Protein AF-A0A939WLD2-F1 (afdb_monomer)

Structure (mmCIF, N/CA/C/O backbone):
data_AF-A0A939WLD2-F1
#
_entry.id   AF-A0A939WLD2-F1
#
loop_
_atom_site.group_PDB
_atom_site.id
_atom_site.type_symbol
_atom_site.label_atom_id
_atom_site.label_alt_id
_atom_site.label_comp_id
_atom_site.label_asym_id
_atom_site.label_entity_id
_atom_site.label_seq_id
_atom_site.pdbx_PDB_ins_code
_atom_site.Cartn_x
_atom_site.Cartn_y
_atom_site.Cartn_z
_atom_site.occupancy
_atom_site.B_iso_or_equiv
_atom_site.auth_seq_id
_atom_site.auth_comp_id
_atom_site.auth_asym_id
_atom_site.auth_atom_id
_atom_site.pdbx_PDB_model_num
ATOM 1 N N . MET A 1 1 ? -9.943 -12.052 25.710 1.00 54.94 1 MET A N 1
ATOM 2 C CA . MET A 1 1 ? -10.046 -10.963 24.720 1.00 54.94 1 MET A CA 1
ATOM 3 C C . MET A 1 1 ? -8.870 -11.147 23.790 1.00 54.94 1 MET A C 1
ATOM 5 O O . MET A 1 1 ? -7.810 -11.474 24.303 1.00 54.94 1 MET A O 1
ATOM 9 N N . ALA A 1 2 ? -9.077 -11.093 22.477 1.00 64.69 2 ALA A N 1
ATOM 10 C CA . ALA A 1 2 ? -7.943 -11.004 21.565 1.00 64.69 2 ALA A CA 1
ATOM 11 C C . ALA A 1 2 ? -7.358 -9.596 21.703 1.00 64.69 2 ALA A C 1
ATOM 13 O O . ALA A 1 2 ? -8.140 -8.647 21.793 1.00 64.69 2 ALA A O 1
ATOM 14 N N . ASP A 1 3 ? -6.034 -9.479 21.768 1.00 85.12 3 ASP A N 1
ATOM 15 C CA . ASP A 1 3 ? -5.373 -8.176 21.822 1.00 85.12 3 ASP A CA 1
ATOM 16 C C . ASP A 1 3 ? -5.717 -7.390 20.549 1.00 85.12 3 ASP A C 1
ATOM 18 O O . ASP A 1 3 ? -5.696 -7.946 19.442 1.00 85.12 3 ASP A O 1
ATOM 22 N N . LYS A 1 4 ? -6.059 -6.107 20.702 1.00 93.06 4 LYS A N 1
ATOM 23 C CA . LYS A 1 4 ? -6.351 -5.212 19.582 1.00 93.06 4 LYS A CA 1
ATOM 24 C C . LYS A 1 4 ? -5.117 -4.399 19.224 1.00 93.06 4 LYS A C 1
ATOM 26 O O . LYS A 1 4 ? -4.649 -3.567 20.004 1.00 93.06 4 LYS A O 1
ATOM 31 N N . ILE A 1 5 ? -4.640 -4.590 18.001 1.00 96.00 5 ILE A N 1
ATOM 32 C CA . ILE A 1 5 ? -3.495 -3.888 17.429 1.00 96.00 5 ILE A CA 1
ATOM 33 C C . ILE A 1 5 ? -3.984 -2.928 16.347 1.00 96.00 5 ILE A C 1
ATOM 35 O O . ILE A 1 5 ? -4.637 -3.332 15.386 1.00 96.00 5 ILE A O 1
ATOM 39 N N . VAL A 1 6 ? -3.632 -1.650 16.473 1.00 96.50 6 VAL A N 1
ATOM 40 C CA . VAL A 1 6 ? -3.880 -0.649 15.430 1.00 96.50 6 VAL A CA 1
ATOM 41 C C . VAL A 1 6 ? -2.572 -0.308 14.739 1.00 96.50 6 VAL A C 1
ATOM 43 O O . VAL A 1 6 ? -1.601 0.105 15.375 1.00 96.50 6 VAL A O 1
ATOM 46 N N . LEU A 1 7 ? -2.572 -0.452 13.418 1.00 96.69 7 LEU A N 1
ATOM 47 C CA . LEU A 1 7 ? -1.470 -0.072 12.551 1.00 96.69 7 LEU A CA 1
ATOM 48 C C . LEU A 1 7 ? -1.865 1.178 11.775 1.00 96.69 7 LEU A C 1
ATOM 50 O O . LEU A 1 7 ? -2.810 1.143 10.987 1.00 96.69 7 LEU A O 1
ATOM 54 N N . ALA A 1 8 ? -1.129 2.262 11.986 1.00 96.12 8 ALA A N 1
ATOM 55 C CA . ALA A 1 8 ? -1.277 3.505 11.251 1.00 96.12 8 ALA A CA 1
ATOM 56 C C . ALA A 1 8 ? -0.050 3.781 10.380 1.00 96.12 8 ALA A C 1
ATOM 58 O O . ALA A 1 8 ? 1.075 3.426 10.742 1.00 96.12 8 ALA A O 1
ATOM 59 N N . GLY A 1 9 ? -0.256 4.448 9.250 1.00 95.94 9 GLY A N 1
ATOM 60 C CA . GLY A 1 9 ? 0.825 4.932 8.399 1.00 95.94 9 GLY A CA 1
ATOM 61 C C . GLY A 1 9 ? 0.577 4.645 6.929 1.00 95.94 9 GLY A C 1
ATOM 62 O O . GLY A 1 9 ? -0.561 4.692 6.462 1.00 95.94 9 GLY A O 1
ATOM 63 N N . ASN A 1 10 ? 1.659 4.365 6.207 1.00 96.38 10 ASN A N 1
ATOM 64 C CA . ASN A 1 10 ? 1.623 4.248 4.757 1.00 96.38 10 ASN A CA 1
ATOM 65 C C . ASN A 1 10 ? 0.943 2.964 4.255 1.00 96.38 10 ASN A C 1
ATOM 67 O O . ASN A 1 10 ? 1.157 1.858 4.772 1.00 96.38 10 ASN A O 1
ATOM 71 N N . ILE A 1 11 ? 0.150 3.125 3.197 1.00 98.31 11 ILE A N 1
ATOM 72 C CA . ILE A 1 11 ? -0.525 2.053 2.470 1.00 98.31 11 ILE A CA 1
ATOM 73 C C . ILE A 1 11 ? -0.158 2.200 0.994 1.00 98.31 11 ILE A C 1
ATOM 75 O O . ILE A 1 11 ? -0.672 3.054 0.276 1.00 98.31 11 ILE A O 1
ATOM 79 N N . ILE A 1 12 ? 0.733 1.325 0.536 1.00 98.00 12 ILE A N 1
ATOM 80 C CA . ILE A 1 12 ? 1.399 1.465 -0.758 1.00 98.00 12 ILE A CA 1
ATOM 81 C C . ILE A 1 12 ? 1.010 0.303 -1.673 1.00 98.00 12 ILE A C 1
ATOM 83 O O . ILE A 1 12 ? 0.764 -0.820 -1.227 1.00 98.00 12 ILE A O 1
ATOM 87 N N . VAL A 1 13 ? 0.993 0.555 -2.979 1.00 98.50 13 VAL A N 1
ATOM 88 C CA . VAL A 1 13 ? 1.014 -0.495 -4.001 1.00 98.50 13 VAL A CA 1
ATOM 89 C C . VAL A 1 13 ? 2.411 -0.608 -4.604 1.00 98.50 13 VAL A C 1
ATOM 91 O O . VAL A 1 13 ? 2.909 0.316 -5.240 1.00 98.50 13 VAL A O 1
ATOM 94 N N . ASP A 1 14 ? 3.041 -1.766 -4.449 1.00 98.19 14 ASP A N 1
ATOM 95 C CA . ASP A 1 14 ? 4.332 -2.055 -5.061 1.00 98.19 14 ASP A CA 1
ATOM 96 C C . ASP A 1 14 ? 4.131 -2.652 -6.460 1.00 98.19 14 ASP A C 1
ATOM 98 O O . ASP A 1 14 ? 3.549 -3.731 -6.635 1.00 98.19 14 ASP A O 1
ATOM 102 N N . ASN A 1 15 ? 4.658 -1.956 -7.464 1.00 98.12 15 ASN A N 1
ATOM 103 C CA . ASN A 1 15 ? 4.744 -2.399 -8.850 1.00 98.12 15 ASN A CA 1
ATOM 104 C C . ASN A 1 15 ? 6.135 -2.989 -9.088 1.00 98.12 15 ASN A C 1
ATOM 106 O O . ASN A 1 15 ? 7.082 -2.300 -9.478 1.00 98.12 15 ASN A O 1
ATOM 110 N N . VAL A 1 16 ? 6.269 -4.286 -8.833 1.00 98.00 16 VAL A N 1
ATOM 111 C CA . VAL A 1 16 ? 7.540 -4.996 -8.956 1.00 98.00 16 VAL A CA 1
ATOM 112 C C . VAL A 1 16 ? 7.786 -5.363 -10.412 1.00 98.00 16 VAL A C 1
ATOM 114 O O . VAL A 1 16 ? 7.051 -6.160 -10.999 1.00 98.00 16 VAL A O 1
ATOM 117 N N . LYS A 1 17 ? 8.836 -4.781 -10.987 1.00 98.31 17 LYS A N 1
ATOM 118 C CA . LYS A 1 17 ? 9.273 -4.967 -12.370 1.00 98.31 17 LYS A CA 1
ATOM 119 C C . LYS A 1 17 ? 10.611 -5.694 -12.366 1.00 98.31 17 LYS A C 1
ATOM 121 O O . LYS A 1 17 ? 11.606 -5.166 -11.875 1.00 98.31 17 LYS A O 1
ATOM 126 N N . THR A 1 18 ? 10.652 -6.901 -12.918 1.00 98.31 18 THR A N 1
ATOM 127 C CA . THR A 1 18 ? 11.915 -7.620 -13.122 1.00 98.31 18 THR A CA 1
ATOM 128 C C . THR A 1 18 ? 12.551 -7.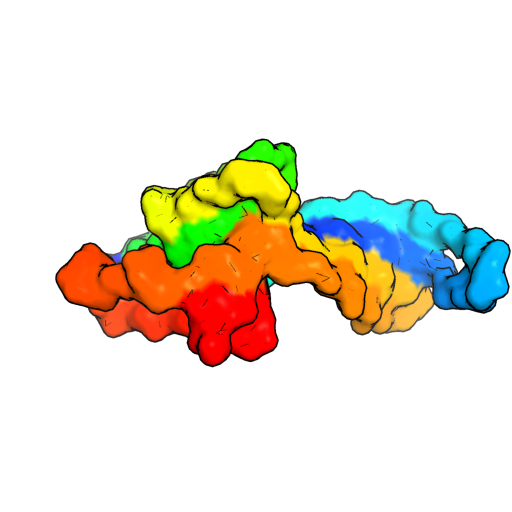148 -14.424 1.00 98.31 18 THR A C 1
ATOM 130 O O . THR A 1 18 ? 11.931 -7.267 -15.478 1.00 98.31 18 THR A O 1
ATOM 133 N N . ILE A 1 19 ? 13.767 -6.610 -14.360 1.00 97.81 19 ILE A N 1
ATOM 134 C CA . ILE A 1 19 ? 14.499 -6.027 -15.492 1.00 97.81 19 ILE A CA 1
ATOM 135 C C . ILE A 1 19 ? 15.788 -6.803 -15.768 1.00 97.81 19 ILE A C 1
ATOM 137 O O . ILE A 1 19 ? 16.396 -7.368 -14.858 1.00 97.81 19 ILE A O 1
ATOM 141 N N . THR A 1 20 ? 16.217 -6.824 -17.030 1.00 97.00 20 THR A N 1
ATOM 142 C CA . THR A 1 20 ? 17.465 -7.498 -17.431 1.00 97.00 20 THR A CA 1
ATOM 143 C C . THR A 1 20 ? 18.713 -6.715 -17.036 1.00 97.00 20 THR A C 1
ATOM 145 O O . THR A 1 20 ? 19.746 -7.313 -16.772 1.00 97.00 20 THR A O 1
ATOM 148 N N . ALA A 1 21 ? 18.631 -5.385 -17.038 1.00 96.50 21 ALA A N 1
ATOM 149 C CA . ALA A 1 21 ? 19.721 -4.468 -16.724 1.00 96.50 21 ALA A CA 1
ATOM 150 C C . ALA A 1 21 ? 19.155 -3.066 -16.465 1.00 96.50 21 ALA A C 1
ATOM 152 O O . ALA A 1 21 ? 18.023 -2.779 -16.856 1.00 96.50 21 ALA A O 1
ATOM 153 N N . TRP A 1 22 ? 19.954 -2.176 -15.880 1.00 96.44 22 TRP A N 1
ATOM 154 C CA . TRP A 1 22 ? 19.660 -0.744 -15.902 1.00 96.44 22 TRP A CA 1
ATOM 155 C C . TRP A 1 22 ? 19.948 -0.168 -17.292 1.00 96.44 22 TRP A C 1
ATOM 157 O O . TRP A 1 22 ? 21.048 -0.380 -17.807 1.00 96.44 22 TRP A O 1
ATOM 167 N N . PRO A 1 23 ? 19.003 0.558 -17.916 1.00 95.62 23 PRO A N 1
ATOM 168 C CA . PRO A 1 23 ? 19.291 1.242 -19.163 1.00 95.62 23 PRO A CA 1
ATOM 169 C C . PRO A 1 23 ? 20.228 2.425 -18.906 1.00 95.62 23 PRO A C 1
ATOM 171 O O . PRO A 1 23 ? 20.117 3.127 -17.898 1.00 95.62 23 PRO A O 1
ATOM 174 N N . GLU A 1 24 ? 21.097 2.711 -19.871 1.00 96.38 24 GLU A N 1
ATOM 175 C CA . GLU A 1 24 ? 21.699 4.038 -19.964 1.00 96.38 24 GLU A CA 1
ATOM 176 C C . GLU A 1 24 ? 20.612 5.101 -20.197 1.00 96.38 24 GLU A C 1
ATOM 178 O O . GLU A 1 24 ? 19.520 4.816 -20.701 1.00 96.38 24 GLU A O 1
ATOM 183 N N . LYS A 1 25 ? 20.900 6.359 -19.844 1.00 95.50 25 LYS A N 1
ATOM 184 C CA . LYS A 1 25 ? 19.952 7.465 -20.042 1.00 95.50 25 LYS A CA 1
ATOM 185 C C . LYS A 1 25 ? 19.554 7.565 -21.520 1.00 95.50 25 LYS A C 1
ATOM 187 O O . LYS A 1 25 ? 20.409 7.748 -22.378 1.00 95.50 25 LYS A O 1
ATOM 192 N N . GLY A 1 26 ? 18.251 7.493 -21.795 1.00 96.25 26 GLY A N 1
ATOM 193 C CA . GLY A 1 26 ? 17.691 7.546 -23.152 1.00 96.25 26 GLY A CA 1
ATOM 194 C C . GLY A 1 26 ? 17.559 6.187 -23.848 1.00 96.25 26 GLY A C 1
ATOM 195 O O . GLY A 1 26 ? 16.998 6.132 -24.939 1.00 96.25 26 GLY A O 1
ATOM 196 N N . MET A 1 27 ? 1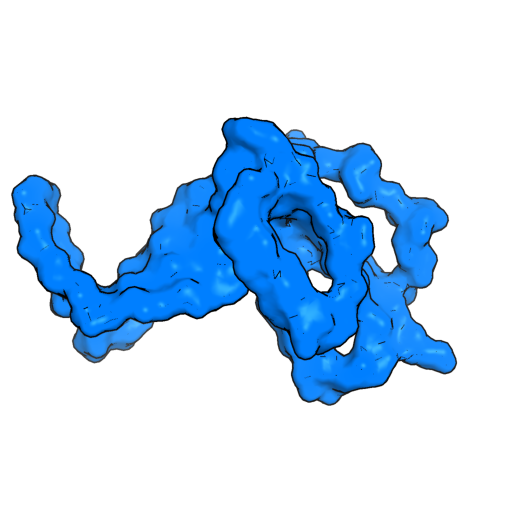8.019 5.101 -23.223 1.00 96.44 27 MET A N 1
ATOM 197 C CA . MET A 1 27 ? 17.911 3.745 -23.760 1.00 96.44 27 MET A CA 1
ATOM 198 C C . MET A 1 27 ? 16.726 2.988 -23.153 1.00 96.44 27 MET A C 1
ATOM 200 O O . MET A 1 27 ? 16.201 3.351 -22.099 1.00 96.44 27 MET A O 1
ATOM 204 N N . LEU A 1 28 ? 16.307 1.915 -23.827 1.00 95.75 28 LEU A N 1
ATOM 205 C CA . LEU A 1 28 ? 15.245 1.020 -23.367 1.00 95.75 28 LEU A CA 1
ATOM 206 C C . LEU A 1 28 ? 15.810 -0.354 -23.009 1.00 95.75 28 LEU A C 1
ATOM 208 O O . LEU A 1 28 ? 16.740 -0.842 -23.649 1.00 95.75 28 LEU A O 1
ATOM 212 N N . VAL A 1 29 ? 15.198 -0.994 -22.017 1.00 95.81 29 VAL A N 1
ATOM 213 C CA . VAL A 1 29 ? 15.434 -2.392 -21.638 1.00 95.81 29 VAL A CA 1
ATOM 214 C C . VAL A 1 29 ? 14.088 -3.092 -21.440 1.00 95.81 29 VAL A C 1
ATOM 216 O O . VAL A 1 29 ? 13.108 -2.436 -21.074 1.00 95.81 29 VAL A O 1
ATOM 219 N N . PRO A 1 30 ? 14.000 -4.409 -21.679 1.00 95.00 30 PRO A N 1
ATOM 220 C CA . PRO A 1 30 ? 12.769 -5.151 -21.454 1.00 95.00 30 PRO A CA 1
ATOM 221 C C . PRO A 1 30 ? 12.476 -5.337 -19.957 1.00 95.00 30 PRO A C 1
ATOM 223 O O . PRO A 1 30 ? 13.356 -5.676 -19.163 1.00 95.00 30 PRO A O 1
ATOM 226 N N . ILE A 1 31 ? 11.199 -5.194 -19.595 1.00 97.75 31 ILE A N 1
ATOM 227 C CA . ILE A 1 31 ? 10.655 -5.705 -18.333 1.00 97.75 31 ILE A CA 1
ATOM 228 C C . ILE A 1 31 ? 10.236 -7.155 -18.583 1.00 97.75 31 ILE A C 1
ATOM 230 O O . ILE A 1 31 ? 9.372 -7.424 -19.415 1.00 97.75 31 ILE A O 1
ATOM 234 N N . MET A 1 32 ? 10.859 -8.090 -17.873 1.00 97.44 32 MET A N 1
ATOM 235 C CA . MET A 1 32 ? 10.630 -9.529 -18.017 1.00 97.44 32 MET A CA 1
ATOM 236 C C . MET A 1 32 ? 9.369 -10.000 -17.294 1.00 97.44 32 MET A C 1
ATOM 238 O O . MET A 1 32 ? 8.711 -10.937 -17.735 1.00 97.44 32 MET A O 1
ATOM 242 N N . ALA A 1 33 ? 9.050 -9.373 -16.163 1.00 97.75 33 ALA A N 1
ATOM 243 C CA . ALA A 1 33 ? 7.884 -9.702 -15.361 1.00 97.75 33 ALA A CA 1
ATOM 244 C C . ALA A 1 33 ? 7.364 -8.455 -14.647 1.00 97.75 33 ALA A C 1
ATOM 246 O O . ALA A 1 33 ? 8.146 -7.600 -14.228 1.00 97.75 33 ALA A O 1
ATOM 247 N N . LEU A 1 34 ? 6.045 -8.389 -14.486 1.00 97.44 34 LEU A N 1
ATOM 248 C CA . LEU A 1 34 ? 5.355 -7.374 -13.703 1.00 97.44 34 LEU A CA 1
ATOM 249 C C . LEU A 1 34 ? 4.497 -8.070 -12.650 1.00 97.44 34 LEU A C 1
ATOM 251 O O . LEU A 1 34 ? 3.697 -8.949 -12.973 1.00 97.44 34 LEU A O 1
ATOM 255 N N . LYS A 1 35 ? 4.641 -7.654 -11.395 1.00 97.38 35 LYS A N 1
ATOM 256 C CA . LYS A 1 35 ? 3.810 -8.114 -10.287 1.00 97.38 35 LYS A CA 1
ATOM 257 C C . LYS A 1 35 ? 3.335 -6.919 -9.475 1.00 97.38 35 LYS A C 1
ATOM 259 O O . LYS A 1 35 ? 4.146 -6.111 -9.037 1.00 97.38 35 LYS A O 1
ATOM 264 N N . ARG A 1 36 ? 2.030 -6.867 -9.216 1.00 96.88 36 ARG A N 1
ATOM 265 C CA . ARG A 1 36 ? 1.434 -5.939 -8.252 1.00 96.88 36 ARG A CA 1
ATOM 266 C C . ARG A 1 36 ? 1.343 -6.602 -6.878 1.00 96.88 36 ARG A C 1
ATOM 268 O O . ARG A 1 36 ? 0.966 -7.771 -6.783 1.00 96.88 36 ARG A O 1
ATOM 275 N N . SER A 1 37 ? 1.698 -5.876 -5.826 1.00 96.19 37 SER A N 1
ATOM 276 C CA . SER A 1 37 ? 1.668 -6.339 -4.433 1.00 96.19 37 SER A CA 1
ATOM 277 C C . SER A 1 37 ? 1.242 -5.193 -3.514 1.00 96.19 37 SER A C 1
ATOM 279 O O . SER A 1 37 ? 1.509 -4.043 -3.857 1.00 96.19 37 SER A O 1
ATOM 281 N N . PRO A 1 38 ? 0.604 -5.446 -2.358 1.00 96.75 38 PRO A N 1
ATOM 282 C CA . PRO A 1 38 ? 0.591 -4.436 -1.304 1.00 96.75 38 PRO A CA 1
ATOM 283 C C . PRO A 1 38 ? 2.020 -4.171 -0.801 1.00 96.75 38 PRO A C 1
ATOM 285 O O . PRO A 1 38 ? 2.870 -5.068 -0.852 1.00 96.75 38 PRO A O 1
ATOM 288 N N . GLY A 1 39 ? 2.234 -2.967 -0.286 1.00 95.88 39 GLY A N 1
ATOM 289 C CA . GLY A 1 39 ? 3.437 -2.506 0.398 1.00 95.88 39 GLY A CA 1
ATOM 290 C C . GLY A 1 39 ? 3.091 -1.468 1.473 1.00 95.88 39 GLY A C 1
ATOM 291 O O . GLY A 1 39 ? 1.924 -1.144 1.691 1.00 95.88 39 GLY A O 1
ATOM 292 N N . GLY A 1 40 ? 4.103 -0.925 2.148 1.00 95.81 40 GLY A N 1
ATOM 293 C CA . GLY A 1 40 ? 3.923 -0.044 3.311 1.00 95.81 40 GLY A CA 1
ATOM 294 C C . GLY A 1 40 ? 3.809 -0.813 4.634 1.00 95.81 40 GLY A C 1
ATOM 295 O O . GLY A 1 40 ? 3.571 -2.022 4.653 1.00 95.81 40 GLY A O 1
ATOM 296 N N . ALA A 1 41 ? 4.023 -0.128 5.759 1.00 96.50 41 ALA A N 1
ATOM 297 C CA . ALA A 1 41 ? 4.014 -0.743 7.089 1.00 96.50 41 ALA A CA 1
ATOM 298 C C . ALA A 1 41 ? 2.656 -1.337 7.435 1.00 96.50 41 ALA A C 1
ATOM 300 O O . ALA A 1 41 ? 2.609 -2.421 8.014 1.00 96.50 41 ALA A O 1
ATOM 301 N N . VAL A 1 42 ? 1.564 -0.648 7.090 1.00 97.88 42 VAL A N 1
ATOM 302 C CA . VAL A 1 42 ? 0.225 -1.079 7.496 1.00 97.88 42 VAL A CA 1
ATOM 303 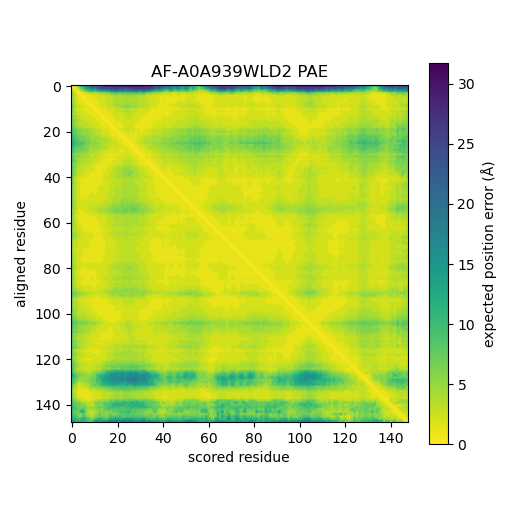C C . VAL A 1 42 ? -0.124 -2.429 6.856 1.00 97.88 42 VAL A C 1
ATOM 305 O O . VAL A 1 42 ? -0.394 -3.372 7.609 1.00 97.88 42 VAL A O 1
ATOM 308 N N . PRO A 1 43 ? -0.027 -2.614 5.520 1.00 97.81 43 PRO A N 1
ATOM 309 C CA . PRO A 1 43 ? -0.259 -3.928 4.931 1.00 97.81 43 PRO A CA 1
ATOM 310 C C . PRO A 1 43 ? 0.788 -4.962 5.352 1.00 97.81 43 PRO A C 1
ATOM 312 O O . PRO A 1 43 ? 0.406 -6.075 5.703 1.00 97.81 43 PRO A O 1
ATOM 315 N N . ASN A 1 44 ? 2.084 -4.622 5.344 1.00 97.38 44 ASN A N 1
ATOM 316 C CA . ASN A 1 44 ? 3.150 -5.595 5.618 1.00 97.38 44 ASN A CA 1
ATOM 317 C C . ASN A 1 44 ? 3.031 -6.179 7.030 1.00 97.38 44 ASN A C 1
ATOM 319 O O . ASN A 1 44 ? 2.911 -7.393 7.190 1.00 97.38 44 ASN A O 1
ATOM 323 N N . SER A 1 45 ? 2.994 -5.317 8.046 1.00 97.19 45 SER A N 1
ATOM 324 C CA . SER A 1 45 ? 2.922 -5.747 9.441 1.00 97.19 45 SER A CA 1
ATOM 325 C C . SER A 1 45 ? 1.573 -6.387 9.761 1.00 97.19 45 SER A C 1
ATOM 327 O O . SER A 1 45 ? 1.526 -7.416 10.429 1.00 97.19 45 SER A O 1
ATOM 329 N N . GLY A 1 46 ? 0.466 -5.825 9.267 1.00 97.44 46 GLY A N 1
ATOM 330 C CA . GLY A 1 46 ? -0.867 -6.310 9.628 1.00 97.44 46 GLY A CA 1
ATOM 331 C C . GLY A 1 4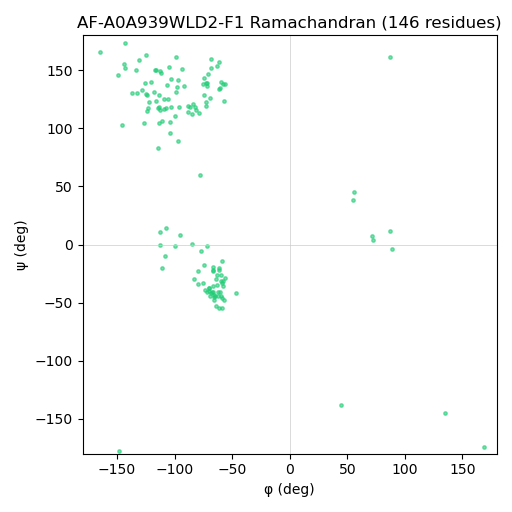6 ? -1.193 -7.670 9.033 1.00 97.44 46 GLY A C 1
ATOM 332 O O . GLY A 1 46 ? -1.752 -8.532 9.711 1.00 97.44 46 GLY A O 1
ATOM 333 N N . ILE A 1 47 ? -0.791 -7.897 7.783 1.00 97.38 47 ILE A N 1
ATOM 334 C CA . ILE A 1 47 ? -0.960 -9.195 7.131 1.00 97.38 47 ILE A CA 1
ATOM 335 C C . ILE A 1 47 ? -0.091 -10.251 7.810 1.00 97.38 47 ILE A C 1
ATOM 337 O O . ILE A 1 47 ? -0.544 -11.381 7.990 1.00 97.38 47 ILE A O 1
ATOM 341 N N . ASP A 1 48 ? 1.142 -9.914 8.185 1.00 97.38 48 ASP A N 1
ATOM 342 C CA . ASP A 1 48 ? 2.024 -10.871 8.848 1.00 97.38 48 ASP A CA 1
ATOM 343 C C . ASP A 1 48 ? 1.551 -11.197 10.268 1.00 97.38 48 ASP A C 1
ATOM 345 O O . ASP A 1 48 ? 1.549 -12.370 10.637 1.00 97.38 48 ASP A O 1
ATOM 349 N N . LEU A 1 49 ? 1.022 -10.221 11.014 1.00 96.81 49 LEU A N 1
ATOM 350 C CA . LEU A 1 49 ? 0.342 -10.473 12.289 1.00 96.81 49 LEU A CA 1
ATOM 351 C C . LEU A 1 49 ? -0.827 -11.448 12.115 1.00 96.81 49 LEU A C 1
ATOM 353 O O . LEU A 1 49 ? -0.893 -12.447 12.825 1.00 96.81 49 LEU A O 1
ATOM 357 N N . LYS A 1 50 ? -1.690 -11.232 11.115 1.00 96.50 50 LYS A N 1
ATOM 358 C CA . LYS A 1 50 ? -2.809 -12.142 10.826 1.00 96.50 50 LYS A CA 1
ATOM 359 C C . LYS A 1 50 ? -2.380 -13.542 10.392 1.00 96.50 50 LYS A C 1
ATOM 361 O O . LYS A 1 50 ? -3.112 -14.499 10.633 1.00 96.50 50 LYS A O 1
ATOM 366 N N . LYS A 1 51 ? -1.217 -13.689 9.752 1.00 96.50 51 LYS A N 1
ATOM 367 C CA . LYS A 1 51 ? -0.647 -15.010 9.433 1.00 96.50 51 LYS A CA 1
ATOM 368 C C . LYS A 1 51 ? -0.085 -15.709 10.668 1.00 96.50 51 LYS A C 1
ATOM 370 O O . LYS A 1 51 ? -0.204 -16.927 10.757 1.00 96.50 51 LYS A O 1
ATOM 375 N N . LEU A 1 52 ? 0.567 -14.963 11.562 1.00 96.44 52 LEU A N 1
ATOM 376 C CA . LEU A 1 52 ? 1.153 -15.498 12.792 1.00 96.44 52 LEU A CA 1
ATOM 377 C C . LEU A 1 52 ? 0.066 -15.924 13.780 1.00 96.44 52 LEU A C 1
ATOM 379 O O . LEU A 1 52 ? 0.151 -17.011 14.345 1.00 96.44 52 LEU A O 1
ATOM 383 N N . ASP A 1 53 ? -0.961 -15.092 13.944 1.00 95.62 53 ASP A N 1
ATOM 384 C CA . ASP A 1 53 ? -2.124 -15.384 14.770 1.00 95.62 53 ASP A CA 1
ATOM 385 C C . ASP A 1 53 ? -3.397 -14.764 14.155 1.00 95.62 53 ASP A C 1
ATOM 387 O O . ASP A 1 53 ? -3.651 -13.562 14.288 1.00 95.62 53 ASP A O 1
ATOM 391 N N . PRO A 1 54 ? -4.245 -15.577 13.497 1.00 94.69 54 PRO A N 1
ATOM 392 C CA . PRO A 1 54 ? -5.496 -15.106 12.905 1.00 94.69 54 PRO A CA 1
ATOM 393 C C . PRO A 1 54 ? -6.491 -14.514 13.913 1.00 94.69 54 PRO A C 1
ATOM 395 O O . PRO A 1 54 ? -7.405 -13.787 13.502 1.00 94.69 54 PRO A O 1
ATOM 398 N N . SER A 1 55 ? -6.343 -14.841 15.204 1.00 94.56 55 SER A N 1
ATOM 399 C CA . SER A 1 55 ? -7.261 -14.432 16.268 1.00 94.56 55 SER A CA 1
ATOM 400 C C . SER A 1 55 ? -7.034 -13.001 16.755 1.00 94.56 55 SER A C 1
ATOM 402 O O . SER A 1 55 ? -7.984 -12.395 17.246 1.00 94.56 55 SER A O 1
ATOM 404 N N . VAL A 1 56 ? -5.831 -12.444 16.565 1.00 95.19 56 VAL A N 1
ATOM 405 C CA . VAL A 1 56 ? -5.504 -11.051 16.911 1.00 95.19 56 VAL A CA 1
ATOM 406 C C . VAL A 1 56 ? -6.384 -10.097 16.108 1.00 95.19 56 VAL A C 1
ATOM 408 O O . VAL A 1 56 ? -6.542 -10.259 14.892 1.00 95.19 56 VAL A O 1
ATOM 411 N N . ASP A 1 57 ? -6.959 -9.095 16.771 1.00 96.12 57 ASP A N 1
ATOM 412 C CA . ASP A 1 57 ? -7.726 -8.050 16.097 1.00 96.12 57 ASP A CA 1
ATOM 413 C C . ASP A 1 57 ? -6.759 -6.990 15.558 1.00 96.12 57 ASP A C 1
ATOM 415 O O . ASP A 1 57 ? -6.004 -6.385 16.316 1.00 96.12 57 ASP A O 1
ATOM 419 N N . VAL A 1 58 ? -6.737 -6.804 14.238 1.00 97.44 58 VAL A N 1
ATOM 420 C CA . VAL A 1 58 ? -5.790 -5.909 13.562 1.00 97.44 58 VAL A CA 1
ATOM 421 C C . VAL A 1 58 ? -6.573 -4.895 12.746 1.00 97.44 58 VAL A C 1
ATOM 423 O O . VAL A 1 58 ? -7.215 -5.263 11.760 1.00 97.44 58 VAL A O 1
ATOM 426 N N . SER A 1 59 ? -6.482 -3.620 13.120 1.00 96.75 59 SER A N 1
ATOM 427 C CA . SER A 1 59 ? -7.103 -2.516 12.383 1.00 96.75 59 SER A CA 1
ATOM 428 C C . SER A 1 59 ? -6.058 -1.689 11.635 1.00 96.75 59 SER A C 1
ATOM 430 O O . SER A 1 59 ? -5.002 -1.356 12.174 1.00 96.75 59 SER A O 1
ATOM 432 N N . ALA A 1 60 ? -6.377 -1.330 10.398 1.00 97.44 60 ALA A N 1
ATOM 433 C CA . ALA A 1 60 ? -5.583 -0.480 9.528 1.00 97.44 60 ALA A CA 1
ATOM 434 C C . ALA A 1 60 ? -6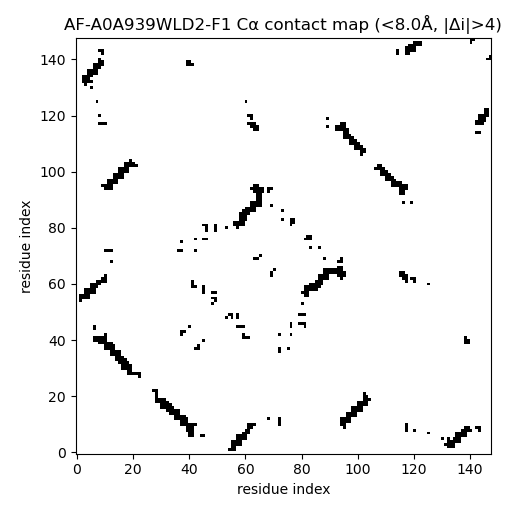.114 0.960 9.545 1.00 97.44 60 ALA A C 1
ATOM 436 O O . ALA A 1 60 ? -7.307 1.199 9.345 1.00 97.44 60 ALA A O 1
ATOM 437 N N . VAL A 1 61 ? -5.205 1.914 9.728 1.00 96.94 61 VAL A N 1
ATOM 438 C CA . VAL A 1 61 ? -5.453 3.354 9.629 1.00 96.94 61 VAL A CA 1
ATOM 439 C C . VAL A 1 61 ? -4.480 3.945 8.616 1.00 96.94 61 VAL A C 1
ATOM 441 O O . VAL A 1 61 ? -3.277 3.708 8.673 1.00 96.94 61 VAL A O 1
ATOM 444 N N . GLY A 1 62 ? -4.995 4.713 7.668 1.00 96.88 62 GLY A N 1
ATOM 445 C CA . GLY A 1 62 ? -4.178 5.322 6.625 1.00 96.88 62 GLY A CA 1
ATOM 446 C C . GLY A 1 62 ? -5.038 5.906 5.518 1.00 96.88 62 GLY A C 1
ATOM 447 O O . GLY A 1 62 ? -6.269 5.923 5.616 1.00 96.88 62 GLY A O 1
ATOM 448 N N . LYS A 1 63 ? -4.393 6.379 4.455 1.00 98.19 63 LYS A N 1
ATOM 449 C CA . LYS A 1 63 ? -5.070 7.002 3.319 1.00 98.19 63 LYS A CA 1
ATOM 450 C C . LYS A 1 63 ? -4.689 6.323 2.018 1.00 98.19 63 LYS A C 1
ATOM 452 O O . LYS A 1 63 ? -3.536 5.995 1.790 1.00 98.19 63 LYS A O 1
ATOM 457 N N . VAL A 1 64 ? -5.676 6.140 1.152 1.00 98.75 64 VAL A N 1
ATOM 458 C CA . VAL A 1 64 ? -5.481 5.680 -0.227 1.00 98.75 64 VAL A CA 1
ATOM 459 C C . VAL A 1 64 ? -6.239 6.601 -1.178 1.00 98.75 64 VAL A C 1
ATOM 461 O O . VAL A 1 64 ? -7.169 7.302 -0.776 1.00 98.75 64 VAL A O 1
ATOM 464 N N . GLY A 1 65 ? -5.845 6.625 -2.445 1.00 98.62 65 GLY A N 1
ATOM 465 C CA . GLY A 1 65 ? -6.556 7.365 -3.479 1.00 98.62 65 GLY A CA 1
ATOM 466 C C . GLY A 1 65 ? -7.928 6.758 -3.783 1.00 98.62 65 GLY A C 1
ATOM 467 O O . GLY A 1 65 ? -8.211 5.583 -3.506 1.00 98.62 65 GLY A O 1
ATOM 468 N N . ALA A 1 66 ? -8.800 7.564 -4.383 1.00 98.25 66 ALA A N 1
ATOM 469 C CA . ALA A 1 66 ? -10.048 7.105 -4.995 1.00 98.25 66 ALA A CA 1
ATOM 470 C C . ALA A 1 66 ? -9.784 6.467 -6.379 1.00 98.25 66 ALA A C 1
ATOM 472 O O . ALA A 1 66 ? -10.251 6.950 -7.408 1.00 98.25 66 ALA A O 1
ATOM 473 N N . ASP A 1 67 ? -8.975 5.404 -6.410 1.00 98.56 67 ASP A N 1
ATOM 474 C CA . ASP A 1 67 ? -8.521 4.734 -7.631 1.00 98.56 67 ASP A CA 1
ATOM 475 C C . ASP A 1 67 ? -8.419 3.199 -7.485 1.00 98.56 67 ASP A C 1
ATOM 477 O O . ASP A 1 67 ? -8.576 2.639 -6.395 1.00 98.56 67 ASP A O 1
ATOM 481 N N . ASP A 1 68 ? -8.135 2.512 -8.602 1.00 98.38 68 ASP A N 1
ATOM 482 C CA . ASP A 1 68 ? -7.985 1.045 -8.669 1.00 98.38 68 ASP A CA 1
ATOM 483 C C . ASP A 1 68 ? -6.871 0.516 -7.750 1.00 98.38 68 ASP A C 1
ATOM 485 O O . ASP A 1 68 ? -6.977 -0.578 -7.192 1.00 98.38 68 ASP A O 1
ATOM 489 N N . ALA A 1 69 ? -5.801 1.292 -7.557 1.00 98.44 69 ALA A N 1
ATOM 490 C CA . ALA A 1 69 ? -4.712 0.920 -6.661 1.00 98.44 69 ALA A CA 1
ATOM 491 C C . ALA A 1 69 ? -5.175 0.922 -5.194 1.00 98.44 69 ALA A C 1
ATOM 493 O O . ALA A 1 69 ? -4.866 -0.014 -4.450 1.00 98.44 69 ALA A O 1
ATOM 494 N N . GLY A 1 70 ? -5.974 1.916 -4.805 1.00 98.56 70 GLY A N 1
ATOM 495 C CA . GLY A 1 70 ? -6.598 2.002 -3.490 1.00 98.56 70 GLY A CA 1
ATOM 496 C C . GLY A 1 70 ? -7.605 0.878 -3.271 1.00 98.56 70 GLY A C 1
ATOM 497 O O . GLY A 1 70 ? -7.578 0.213 -2.236 1.00 98.56 70 GLY A O 1
ATOM 498 N N . ASP A 1 71 ? -8.438 0.589 -4.275 1.00 98.62 71 ASP A N 1
ATOM 499 C CA . ASP A 1 71 ? -9.393 -0.525 -4.228 1.00 98.62 71 ASP A CA 1
ATOM 500 C C . ASP A 1 71 ? -8.686 -1.859 -4.024 1.00 98.62 71 ASP A C 1
ATOM 502 O O . ASP A 1 71 ? -9.060 -2.645 -3.149 1.00 98.62 71 ASP A O 1
ATOM 506 N N . PHE A 1 72 ? -7.617 -2.080 -4.781 1.00 98.62 72 PHE A N 1
ATOM 507 C CA . PHE A 1 72 ? -6.802 -3.275 -4.690 1.00 98.62 72 PHE A CA 1
ATOM 508 C C . PHE A 1 72 ? -6.198 -3.478 -3.305 1.00 98.62 72 PHE A C 1
ATOM 510 O O . PHE A 1 72 ? -6.366 -4.551 -2.727 1.00 98.62 72 PHE A O 1
ATOM 517 N N . VAL A 1 73 ? -5.484 -2.486 -2.769 1.00 98.56 73 VAL A N 1
ATOM 518 C CA . VAL A 1 73 ? -4.759 -2.661 -1.504 1.00 98.56 73 VAL A CA 1
ATOM 519 C C . VAL A 1 73 ? -5.720 -2.772 -0.319 1.00 98.56 73 VAL A C 1
ATOM 521 O O . VAL A 1 73 ? -5.517 -3.615 0.558 1.00 98.56 73 VAL A O 1
ATOM 524 N N . THR A 1 74 ? -6.821 -2.011 -0.323 1.00 98.62 74 THR A N 1
ATOM 525 C CA . THR A 1 74 ? -7.866 -2.118 0.702 1.00 98.62 74 THR A CA 1
ATOM 526 C C . THR A 1 74 ? -8.557 -3.482 0.659 1.00 98.62 74 THR A C 1
ATOM 528 O O . THR A 1 74 ? -8.741 -4.100 1.711 1.00 98.62 74 THR A O 1
ATOM 531 N N . ALA A 1 75 ? -8.912 -3.987 -0.529 1.00 98.50 75 ALA A N 1
ATOM 532 C CA . ALA A 1 75 ? -9.486 -5.325 -0.670 1.00 98.50 75 ALA A CA 1
ATOM 533 C C . ALA A 1 75 ? -8.498 -6.408 -0.212 1.00 98.50 75 ALA A C 1
ATOM 535 O O . ALA A 1 75 ? -8.866 -7.279 0.572 1.00 98.50 75 ALA A O 1
ATOM 536 N N . PHE A 1 76 ? -7.227 -6.301 -0.608 1.00 98.38 76 PHE A N 1
ATOM 537 C CA . PHE A 1 76 ? -6.188 -7.273 -0.266 1.00 98.38 76 PHE A CA 1
ATOM 538 C C . PHE A 1 76 ? -5.973 -7.408 1.248 1.00 98.38 76 PHE A C 1
ATOM 540 O O . PHE A 1 76 ? -5.797 -8.526 1.744 1.00 98.38 76 PHE A O 1
ATOM 547 N N . MET A 1 77 ? -5.989 -6.284 1.976 1.00 98.50 77 MET A N 1
ATOM 548 C CA . MET A 1 77 ? -5.936 -6.253 3.442 1.00 98.50 77 MET A CA 1
ATOM 549 C C . MET A 1 77 ? -7.194 -6.864 4.068 1.00 98.50 77 MET A C 1
ATOM 551 O O . MET A 1 77 ? -7.087 -7.733 4.935 1.00 98.50 77 MET A O 1
ATOM 555 N N . ARG A 1 78 ? -8.382 -6.463 3.597 1.00 98.50 78 ARG A N 1
ATOM 556 C CA . ARG A 1 78 ? -9.667 -6.969 4.103 1.00 98.50 78 ARG A CA 1
ATOM 557 C C . ARG A 1 78 ? -9.792 -8.483 3.942 1.00 98.50 78 ARG A C 1
ATOM 559 O O . ARG A 1 78 ? -10.183 -9.171 4.878 1.00 98.50 78 ARG A O 1
ATOM 566 N N . GLU A 1 79 ? -9.414 -9.017 2.784 1.00 98.00 79 GLU A N 1
ATOM 567 C CA . GLU A 1 79 ? -9.407 -10.461 2.503 1.00 98.00 79 GLU A CA 1
ATOM 568 C C . GLU A 1 79 ? -8.474 -11.251 3.432 1.00 98.00 79 GLU A C 1
ATOM 570 O O . GLU A 1 79 ? -8.658 -12.450 3.623 1.00 98.00 79 GLU A O 1
ATOM 575 N N . ARG A 1 80 ? -7.478 -10.587 4.031 1.00 97.75 80 ARG A N 1
ATOM 576 C CA . ARG A 1 80 ? -6.547 -11.165 5.015 1.00 97.75 80 ARG A CA 1
ATOM 577 C C . ARG A 1 80 ? -6.975 -10.925 6.460 1.00 97.75 80 ARG A C 1
A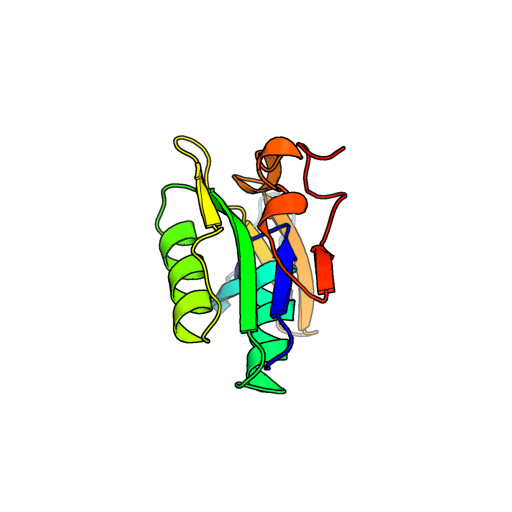TOM 579 O O . ARG A 1 80 ? -6.238 -11.269 7.378 1.00 97.75 80 ARG A O 1
ATOM 586 N N . GLY A 1 81 ? -8.178 -10.394 6.657 1.00 97.31 81 GLY A N 1
ATOM 587 C CA . GLY A 1 81 ? -8.816 -10.258 7.959 1.00 97.31 81 GLY A CA 1
ATOM 588 C C . GLY A 1 81 ? -8.457 -8.985 8.717 1.00 97.31 81 GLY A C 1
ATOM 589 O O . GLY A 1 81 ? -8.767 -8.916 9.903 1.00 97.31 81 GLY A O 1
ATOM 590 N N . LEU A 1 82 ? -7.812 -8.003 8.082 1.00 98.25 82 LEU A N 1
ATOM 591 C CA . LEU A 1 82 ? -7.616 -6.690 8.699 1.00 98.25 82 LEU A CA 1
ATOM 592 C C . LEU A 1 82 ? -8.941 -5.918 8.667 1.00 98.25 82 LEU A C 1
ATOM 594 O O . LEU A 1 82 ? -9.626 -5.898 7.638 1.00 98.25 82 LEU A O 1
ATOM 598 N N . ASP A 1 83 ? -9.269 -5.231 9.760 1.00 97.38 83 ASP A N 1
ATOM 599 C CA . ASP A 1 83 ? -10.297 -4.196 9.735 1.00 97.38 83 ASP A CA 1
ATOM 600 C C . ASP A 1 83 ? -9.751 -2.962 9.010 1.00 97.38 83 ASP A C 1
ATOM 602 O O . ASP A 1 83 ? -8.765 -2.360 9.423 1.00 97.38 83 ASP A O 1
ATOM 606 N N . VAL A 1 84 ? -10.400 -2.584 7.913 1.00 98.06 84 VAL A N 1
ATOM 607 C CA . VAL A 1 84 ? -10.017 -1.444 7.069 1.00 98.06 84 VAL A CA 1
ATOM 608 C C . VAL A 1 84 ? -10.968 -0.257 7.224 1.00 98.06 84 VAL A C 1
ATOM 610 O O . VAL A 1 84 ? -10.959 0.645 6.391 1.00 98.06 84 VAL A O 1
ATOM 613 N N . SER A 1 85 ? -11.812 -0.248 8.260 1.00 95.94 85 SER A N 1
ATOM 614 C CA . SER A 1 85 ? -12.742 0.852 8.550 1.00 95.94 85 SER A CA 1
ATOM 615 C C . SER A 1 85 ? -12.037 2.195 8.793 1.00 95.94 85 SER A C 1
ATOM 617 O O . SER A 1 85 ? -12.614 3.245 8.514 1.00 95.94 85 SER A O 1
ATOM 619 N N . GLY A 1 86 ? -10.778 2.162 9.246 1.00 95.25 86 GLY A N 1
ATOM 620 C CA . GLY A 1 86 ? -9.910 3.329 9.425 1.00 95.25 86 GLY A CA 1
ATOM 621 C C . GLY A 1 86 ? -9.152 3.780 8.170 1.00 95.25 86 GLY A C 1
ATOM 622 O O . GLY A 1 86 ? -8.389 4.743 8.246 1.00 95.25 86 GLY A O 1
ATOM 623 N N . VAL A 1 87 ? -9.329 3.114 7.021 1.00 97.75 87 VAL A N 1
ATOM 624 C CA . VAL A 1 87 ? -8.684 3.508 5.757 1.00 97.75 87 VAL A CA 1
ATOM 625 C C . VAL A 1 87 ? -9.561 4.518 5.024 1.00 97.75 87 VAL A C 1
ATOM 627 O O . VAL A 1 87 ? -10.653 4.195 4.555 1.00 97.75 87 VAL A O 1
ATOM 630 N N . GLN A 1 88 ? -9.068 5.746 4.897 1.00 97.69 88 GLN A N 1
ATOM 631 C CA . GLN A 1 88 ? -9.788 6.840 4.255 1.00 97.69 88 GLN A CA 1
ATOM 632 C C . GLN A 1 88 ? -9.428 6.973 2.771 1.00 97.69 88 GLN A C 1
ATOM 634 O O . GLN A 1 88 ? -8.314 6.665 2.345 1.00 97.69 88 GLN A O 1
ATOM 639 N N . ARG A 1 89 ? -10.385 7.473 1.982 1.00 98.06 89 ARG A N 1
ATOM 640 C CA . ARG A 1 89 ? -10.206 7.768 0.556 1.00 98.06 89 ARG A CA 1
ATOM 641 C C . ARG A 1 89 ? -9.908 9.243 0.340 1.00 98.06 89 ARG A C 1
ATOM 643 O O . ARG A 1 89 ? -10.574 10.098 0.919 1.00 98.06 89 ARG A O 1
ATOM 650 N N . VAL A 1 90 ? -8.932 9.523 -0.516 1.00 97.62 90 VAL A N 1
ATOM 651 C CA . VAL A 1 90 ? -8.529 10.877 -0.900 1.00 97.62 90 VAL A CA 1
ATOM 652 C C . VAL A 1 90 ? -8.840 11.098 -2.377 1.00 97.62 90 VAL A C 1
ATOM 654 O O . VAL A 1 90 ? -8.293 10.427 -3.250 1.00 97.62 90 VAL A O 1
ATOM 657 N N . GLU A 1 91 ? -9.716 12.060 -2.654 1.00 97.12 91 GLU A N 1
ATOM 658 C CA . GLU A 1 91 ? -10.062 12.469 -4.016 1.00 97.12 91 GLU A CA 1
ATOM 659 C C . GLU A 1 91 ? -8.938 13.293 -4.658 1.00 97.12 91 GLU A C 1
ATOM 661 O O . GLU A 1 91 ? -8.284 14.108 -4.004 1.00 97.12 91 GLU A O 1
ATOM 666 N N . GLY A 1 92 ? -8.725 13.108 -5.963 1.00 95.94 92 GLY A N 1
ATOM 667 C CA . GLY A 1 92 ? -7.775 13.908 -6.747 1.00 95.94 92 GLY A CA 1
ATOM 668 C C . GLY A 1 92 ? -6.288 13.651 -6.462 1.00 95.94 92 GLY A C 1
ATOM 669 O O . GLY A 1 92 ? -5.442 14.363 -7.003 1.00 95.94 92 GLY A O 1
ATOM 670 N N . VAL A 1 93 ? -5.953 12.645 -5.648 1.00 97.00 93 VAL A N 1
ATOM 671 C CA . VAL A 1 93 ? -4.575 12.217 -5.358 1.00 97.00 93 VAL A CA 1
ATOM 672 C C . VAL A 1 93 ? -4.475 10.706 -5.590 1.00 97.00 93 VAL A C 1
ATOM 674 O O . VAL A 1 93 ? -5.348 9.979 -5.116 1.00 97.00 93 VAL A O 1
ATOM 677 N N . PRO A 1 94 ? -3.448 10.210 -6.304 1.00 98.00 94 PRO A N 1
ATOM 678 C CA . PRO A 1 94 ? -3.294 8.776 -6.513 1.00 98.00 94 PRO A CA 1
ATOM 679 C C . PRO A 1 94 ? -2.951 8.054 -5.206 1.00 98.00 94 PRO A C 1
ATOM 681 O O . PRO A 1 94 ? -2.281 8.612 -4.333 1.00 98.00 94 PRO A O 1
ATOM 684 N N . THR A 1 95 ? -3.335 6.785 -5.100 1.00 98.62 95 THR A N 1
ATOM 685 C CA . THR A 1 95 ? -2.789 5.882 -4.082 1.00 98.62 95 THR A CA 1
ATOM 686 C C . THR A 1 95 ? -1.272 5.830 -4.208 1.00 98.62 95 THR A C 1
ATOM 688 O O . THR A 1 95 ? -0.718 5.786 -5.310 1.00 98.62 95 THR A O 1
ATOM 691 N N . SER A 1 96 ? -0.597 5.851 -3.065 1.00 98.25 96 SER A N 1
ATOM 692 C CA . SER A 1 96 ? 0.855 5.790 -2.982 1.00 98.25 96 SER A CA 1
ATOM 693 C C . SER A 1 96 ? 1.373 4.503 -3.605 1.00 98.25 96 SER A C 1
ATOM 695 O O . SER A 1 96 ? 0.783 3.429 -3.455 1.00 98.25 96 SER A O 1
ATOM 697 N N . PHE A 1 97 ? 2.477 4.593 -4.337 1.00 98.25 97 PHE A N 1
ATOM 698 C CA . PHE A 1 97 ? 3.036 3.430 -5.016 1.00 98.25 97 PHE A CA 1
ATOM 699 C C . PHE A 1 97 ? 4.555 3.459 -5.020 1.00 98.25 97 PHE A C 1
ATOM 701 O O . PHE A 1 97 ? 5.177 4.520 -4.980 1.00 98.25 97 PHE A O 1
ATOM 708 N N . THR A 1 98 ? 5.149 2.276 -5.131 1.00 98.12 98 THR A N 1
ATOM 709 C CA . THR A 1 98 ? 6.578 2.133 -5.393 1.00 98.12 98 THR A CA 1
ATOM 710 C C . THR A 1 98 ? 6.778 1.332 -6.661 1.00 98.12 98 THR A C 1
ATOM 712 O O . THR A 1 98 ? 6.348 0.185 -6.766 1.00 98.12 98 THR A O 1
ATOM 715 N N . ASP A 1 99 ? 7.476 1.913 -7.625 1.00 98.19 99 ASP A N 1
ATOM 716 C CA . ASP A 1 99 ? 8.051 1.148 -8.717 1.00 98.19 99 ASP A CA 1
ATOM 717 C C . ASP A 1 99 ? 9.334 0.478 -8.219 1.00 98.19 99 ASP A C 1
ATOM 719 O O . ASP A 1 99 ? 10.318 1.143 -7.885 1.00 98.19 99 ASP A O 1
ATOM 723 N N . VAL A 1 100 ? 9.308 -0.854 -8.147 1.00 98.12 100 VAL A N 1
ATOM 724 C CA . VAL A 1 100 ? 10.432 -1.657 -7.659 1.00 98.12 100 VAL A CA 1
ATOM 725 C C . VAL A 1 100 ? 11.131 -2.293 -8.848 1.00 98.12 100 VAL A C 1
ATOM 727 O O . VAL A 1 100 ? 10.641 -3.268 -9.421 1.00 98.12 100 VAL A O 1
ATOM 730 N N . MET A 1 101 ? 12.293 -1.763 -9.206 1.00 98.12 101 MET A N 1
ATOM 731 C CA . MET A 1 101 ? 13.126 -2.317 -10.269 1.00 98.12 101 MET A CA 1
ATOM 732 C C . MET A 1 101 ? 13.989 -3.431 -9.683 1.00 98.12 101 MET A C 1
ATOM 734 O O . MET A 1 101 ? 14.837 -3.170 -8.834 1.00 98.12 101 MET A O 1
ATOM 738 N N . THR A 1 102 ? 13.732 -4.674 -10.093 1.00 98.00 102 THR A N 1
ATOM 739 C CA . THR A 1 102 ? 14.441 -5.868 -9.613 1.00 98.00 102 THR A CA 1
ATOM 740 C C . THR A 1 102 ? 15.339 -6.424 -10.712 1.00 98.00 102 THR A C 1
ATOM 742 O O . THR A 1 102 ? 14.826 -6.866 -11.742 1.00 98.00 102 THR A O 1
ATOM 745 N N . LEU A 1 103 ? 16.656 -6.445 -10.510 1.00 97.75 103 LEU A N 1
ATOM 746 C CA . LEU A 1 103 ? 17.586 -7.051 -11.467 1.00 97.75 103 LEU A CA 1
ATOM 747 C C . LEU A 1 103 ? 17.421 -8.574 -11.482 1.00 97.75 103 LEU A C 1
ATOM 749 O O . LEU A 1 103 ? 17.509 -9.221 -10.442 1.00 97.75 103 LEU A O 1
ATOM 753 N N . ALA A 1 104 ? 17.193 -9.153 -12.662 1.00 96.75 104 ALA A N 1
ATOM 754 C CA . ALA A 1 104 ? 16.957 -10.591 -12.807 1.00 96.75 104 ALA A CA 1
ATOM 755 C C . ALA A 1 104 ? 18.163 -11.448 -12.380 1.00 96.75 104 ALA A C 1
ATOM 757 O O . ALA A 1 104 ? 17.978 -12.529 -11.829 1.00 96.75 104 ALA A O 1
ATOM 758 N N . GLU A 1 105 ? 19.382 -10.964 -12.627 1.00 96.25 105 GLU A N 1
ATOM 759 C CA . GLU A 1 105 ? 20.624 -11.688 -12.335 1.00 96.25 105 GLU A CA 1
ATOM 760 C C . GLU A 1 105 ? 20.924 -11.764 -10.832 1.00 96.25 105 GLU A C 1
ATOM 762 O O . GLU A 1 105 ? 21.343 -12.806 -10.333 1.00 96.25 105 GLU A O 1
ATOM 767 N N . THR A 1 106 ? 20.700 -10.668 -10.105 1.00 96.88 106 THR A N 1
ATOM 768 C CA . THR A 1 106 ? 21.149 -10.524 -8.711 1.00 96.88 106 THR A CA 1
ATOM 769 C C . THR A 1 106 ? 20.006 -10.517 -7.701 1.00 96.88 106 THR A C 1
ATOM 771 O O . THR A 1 106 ? 20.228 -10.748 -6.515 1.00 96.88 106 THR A O 1
ATOM 774 N N . GLY A 1 107 ? 18.780 -10.224 -8.141 1.00 95.88 107 GLY A N 1
ATOM 775 C CA . GLY A 1 107 ? 17.642 -9.951 -7.267 1.00 95.88 107 GLY A CA 1
ATOM 776 C C . GLY A 1 107 ? 17.706 -8.594 -6.558 1.00 95.88 107 GLY A C 1
ATOM 777 O O . GLY A 1 107 ? 16.822 -8.309 -5.749 1.00 95.88 107 GLY A O 1
ATOM 778 N N . GLU A 1 108 ? 18.714 -7.759 -6.845 1.00 97.44 108 GLU A N 1
ATOM 779 C CA . GLU A 1 108 ? 18.839 -6.412 -6.278 1.00 97.44 108 GLU A CA 1
ATOM 780 C C . GLU A 1 108 ? 17.607 -5.571 -6.617 1.00 97.44 108 GLU A C 1
ATOM 782 O O . GLU A 1 108 ? 17.101 -5.621 -7.740 1.00 97.44 108 GLU A O 1
ATOM 787 N N . ARG A 1 109 ? 17.130 -4.799 -5.634 1.00 97.31 109 ARG A N 1
ATOM 788 C CA . ARG A 1 109 ? 15.933 -3.966 -5.746 1.00 97.31 109 ARG A CA 1
ATOM 789 C C . ARG A 1 109 ? 16.272 -2.496 -5.570 1.00 97.31 109 ARG A C 1
ATOM 791 O O . ARG A 1 109 ? 16.887 -2.115 -4.577 1.00 97.31 109 ARG A O 1
ATOM 798 N N . THR A 1 110 ? 15.775 -1.671 -6.481 1.00 97.62 110 THR A N 1
ATOM 799 C CA . THR A 1 110 ? 15.800 -0.209 -6.368 1.00 97.62 110 THR A CA 1
ATOM 800 C C . THR A 1 110 ? 14.378 0.328 -6.399 1.00 97.62 110 THR A C 1
ATOM 802 O O . THR A 1 110 ? 13.541 -0.150 -7.166 1.00 97.62 110 THR A O 1
ATOM 805 N N . PHE A 1 111 ? 14.109 1.323 -5.559 1.00 96.44 111 PHE A N 1
ATOM 806 C CA . PHE A 1 111 ? 12.761 1.771 -5.230 1.00 96.44 111 PHE A CA 1
ATOM 807 C C . PHE A 1 111 ? 12.555 3.211 -5.693 1.00 96.44 111 PHE A C 1
ATOM 809 O O . PHE A 1 111 ? 13.297 4.107 -5.296 1.00 96.44 111 PHE A O 1
ATOM 816 N N . PHE A 1 112 ? 11.537 3.423 -6.520 1.00 97.06 112 PHE A N 1
ATOM 817 C CA . PHE A 1 112 ? 11.083 4.739 -6.957 1.00 97.06 112 PHE A CA 1
ATOM 818 C C . PHE A 1 112 ? 9.701 4.948 -6.363 1.00 97.06 112 PHE A C 1
ATOM 820 O O . PHE A 1 112 ? 8.741 4.312 -6.794 1.00 97.06 112 PHE A O 1
ATOM 827 N N . ASN A 1 113 ? 9.614 5.776 -5.330 1.00 95.19 113 ASN A N 1
ATOM 828 C CA . ASN A 1 113 ? 8.394 5.930 -4.554 1.00 95.19 113 ASN A CA 1
ATOM 829 C C . ASN A 1 113 ? 7.647 7.221 -4.919 1.00 95.19 113 ASN A C 1
ATOM 831 O O . ASN A 1 113 ? 8.254 8.261 -5.170 1.00 95.19 113 ASN A O 1
ATOM 835 N N . MET A 1 114 ? 6.321 7.123 -4.938 1.00 95.56 114 MET A N 1
ATOM 836 C CA . MET A 1 114 ? 5.380 8.232 -5.001 1.00 95.56 114 MET A CA 1
ATOM 837 C C . MET A 1 114 ? 4.601 8.263 -3.684 1.00 95.56 114 MET A C 1
ATOM 839 O O . MET A 1 114 ? 3.859 7.322 -3.394 1.00 95.56 114 MET A O 1
ATOM 843 N N . HIS A 1 115 ? 4.717 9.364 -2.935 1.00 94.06 115 HIS A N 1
ATOM 844 C CA . HIS A 1 115 ? 4.068 9.518 -1.627 1.00 94.06 115 HIS A CA 1
ATOM 845 C C . HIS A 1 115 ? 2.539 9.579 -1.704 1.00 94.06 115 HIS A C 1
ATOM 847 O O . HIS A 1 115 ? 1.896 9.284 -0.709 1.00 94.06 115 HIS A O 1
ATOM 853 N N . GLY A 1 116 ? 1.947 9.957 -2.845 1.00 96.00 116 GLY A N 1
ATOM 854 C CA . GLY A 1 116 ? 0.506 9.833 -3.117 1.00 96.00 116 GLY A CA 1
ATOM 855 C C . GLY A 1 116 ? -0.419 10.260 -1.969 1.00 96.00 116 GLY A C 1
ATOM 856 O O . GLY A 1 116 ? -0.205 11.288 -1.326 1.00 96.00 116 GLY A O 1
ATOM 857 N N . ALA A 1 117 ? -1.472 9.481 -1.729 1.00 97.62 117 ALA A N 1
ATOM 858 C CA . ALA A 1 117 ? -2.440 9.707 -0.659 1.00 97.62 117 ALA A CA 1
ATOM 859 C C . ALA A 1 117 ? -1.835 9.624 0.757 1.00 97.62 117 ALA A C 1
ATOM 861 O O . ALA A 1 117 ? -2.344 10.302 1.650 1.00 97.62 117 ALA A O 1
ATOM 862 N N . ASP A 1 118 ? -0.741 8.880 0.958 1.00 96.25 118 ASP A N 1
ATOM 863 C CA . ASP A 1 118 ? -0.027 8.816 2.245 1.00 96.25 118 ASP A CA 1
ATOM 864 C C . ASP A 1 118 ? 0.453 10.207 2.703 1.00 96.25 118 ASP A C 1
ATOM 866 O O . ASP A 1 118 ? 0.346 10.533 3.883 1.00 96.25 118 ASP A O 1
ATOM 870 N N . SER A 1 119 ? 0.867 11.080 1.770 1.00 94.56 119 SER A N 1
ATOM 871 C CA . SER A 1 119 ? 1.235 12.486 2.058 1.00 94.56 119 SER A CA 1
ATOM 872 C C . SER A 1 119 ? 0.110 13.322 2.686 1.00 94.56 119 SER A C 1
ATOM 874 O O . SER A 1 119 ? 0.340 14.429 3.171 1.00 94.56 119 SER A O 1
ATOM 876 N N . ARG A 1 120 ? -1.137 12.834 2.641 1.00 95.81 120 ARG A N 1
ATOM 877 C CA . ARG A 1 120 ? -2.322 13.519 3.175 1.00 95.81 120 ARG A CA 1
ATOM 878 C C . ARG A 1 120 ? -2.745 12.997 4.538 1.00 95.81 120 ARG A C 1
ATOM 880 O O . ARG A 1 120 ? -3.752 13.480 5.058 1.00 95.81 120 ARG A O 1
ATOM 887 N N . LEU A 1 121 ? -2.053 11.996 5.077 1.00 95.25 121 LEU A N 1
ATOM 888 C CA . LEU A 1 121 ? -2.294 11.523 6.431 1.00 95.25 121 LEU A CA 1
ATOM 889 C C . LEU A 1 121 ? -1.753 12.566 7.410 1.00 95.25 121 LEU A C 1
ATOM 891 O O . LEU A 1 121 ? -0.580 12.918 7.348 1.00 95.25 121 LEU A O 1
ATOM 895 N N . VAL A 1 122 ? -2.625 13.067 8.275 1.00 93.94 122 VAL A N 1
ATOM 896 C CA . VAL A 1 122 ? -2.332 14.104 9.270 1.00 93.94 122 VAL A CA 1
ATOM 897 C C . VAL A 1 122 ? -2.706 13.607 10.669 1.00 93.94 122 VAL A C 1
ATOM 899 O O . VAL A 1 122 ? -3.445 12.620 10.787 1.00 93.94 122 VAL A O 1
ATOM 902 N N . PRO A 1 123 ? -2.221 14.242 11.755 1.00 90.75 123 PRO A N 1
ATOM 903 C CA . PRO A 1 123 ? -2.468 13.746 13.104 1.00 90.75 123 PRO A CA 1
ATOM 904 C C . PRO A 1 123 ? -3.960 13.669 13.434 1.00 90.75 123 PRO A C 1
ATOM 906 O O . PRO A 1 123 ? -4.378 12.772 14.154 1.00 90.75 123 PRO A O 1
ATOM 909 N N . GLU A 1 124 ? -4.779 14.560 12.872 1.00 91.06 124 GLU A N 1
ATOM 910 C CA . GLU A 1 124 ? -6.226 14.612 13.098 1.00 91.06 124 GLU A CA 1
ATOM 911 C C . GLU A 1 124 ? -6.976 13.392 12.546 1.00 91.06 124 GLU A C 1
ATOM 913 O O . GLU A 1 124 ? -8.073 13.083 13.015 1.00 91.06 124 GLU A O 1
ATOM 918 N N . ASP A 1 125 ? -6.394 12.675 11.581 1.00 90.19 125 ASP A N 1
ATOM 919 C CA . ASP A 1 125 ? -6.969 11.431 11.060 1.00 90.19 125 ASP A CA 1
ATOM 920 C C . ASP A 1 125 ? -6.807 10.265 12.045 1.00 90.19 125 ASP A C 1
ATOM 922 O O . ASP A 1 125 ? -7.492 9.245 11.938 1.00 90.19 125 ASP A O 1
ATOM 926 N N . ILE A 1 126 ? -5.896 10.407 13.010 1.00 88.38 126 ILE A N 1
ATOM 927 C CA . ILE A 1 126 ? -5.593 9.410 14.025 1.00 88.38 126 ILE A CA 1
ATOM 928 C C . ILE A 1 126 ? -6.089 9.966 15.353 1.00 88.38 126 ILE A C 1
ATOM 930 O O . ILE A 1 126 ? -5.470 10.843 15.938 1.00 88.38 126 ILE A O 1
ATOM 934 N N . ASN A 1 127 ? -7.197 9.437 15.872 1.00 83.00 127 ASN A N 1
ATOM 935 C CA . ASN A 1 127 ? -7.694 9.823 17.192 1.00 83.00 127 ASN A CA 1
ATOM 936 C C . ASN A 1 127 ? -7.395 8.726 18.229 1.00 83.00 127 ASN A C 1
ATOM 938 O O . ASN A 1 127 ? -8.210 7.803 18.377 1.00 83.00 127 ASN A O 1
ATOM 942 N N . PRO A 1 128 ? -6.290 8.831 19.003 1.00 74.31 128 PRO A N 1
ATOM 943 C CA . PRO A 1 128 ? -5.875 7.792 19.943 1.00 74.31 128 PRO A CA 1
ATOM 944 C C . PRO A 1 128 ? -6.936 7.469 20.995 1.00 74.31 128 PRO A C 1
ATOM 946 O O . PRO A 1 128 ? -7.059 6.319 21.408 1.00 74.31 128 PRO A O 1
ATOM 949 N N . ALA A 1 129 ? -7.751 8.455 21.387 1.00 76.44 129 ALA A N 1
ATOM 950 C CA . ALA A 1 129 ? -8.795 8.279 22.395 1.00 76.44 129 ALA A CA 1
ATOM 951 C C . ALA A 1 129 ? -9.930 7.348 21.933 1.00 76.44 129 ALA A C 1
ATOM 953 O O . ALA A 1 129 ? -10.673 6.828 22.762 1.00 76.44 129 ALA A O 1
ATOM 954 N N . THR A 1 130 ? -10.067 7.130 20.622 1.00 80.38 130 THR A N 1
ATOM 955 C CA . THR A 1 130 ? 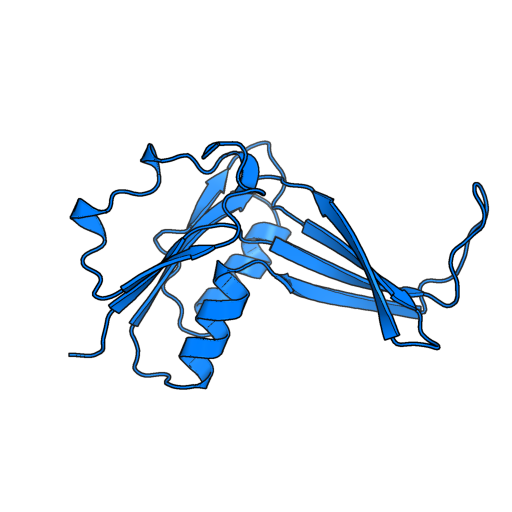-11.130 6.300 20.030 1.00 80.38 130 THR A CA 1
ATOM 956 C C . THR A 1 130 ? -10.640 4.963 19.483 1.00 80.38 130 THR A C 1
ATOM 958 O O . THR A 1 130 ? -11.457 4.101 19.170 1.00 80.38 130 THR A O 1
ATOM 961 N N . LEU A 1 131 ? -9.320 4.756 19.397 1.00 84.44 131 LEU A N 1
ATOM 962 C CA . LEU A 1 131 ? -8.746 3.529 18.839 1.00 84.44 131 LEU A CA 1
ATOM 963 C C . LEU A 1 131 ? -9.045 2.301 19.707 1.00 84.44 131 LEU A C 1
ATOM 965 O O . LEU A 1 131 ? -9.278 1.215 19.168 1.00 84.44 131 LEU A O 1
ATOM 969 N N . GLY A 1 132 ? -9.068 2.476 21.035 1.00 85.38 132 GLY A N 1
ATOM 970 C CA . GLY A 1 132 ? -9.370 1.409 21.995 1.00 85.38 132 GLY A CA 1
ATOM 971 C C . GLY A 1 132 ? -8.465 0.186 21.836 1.00 85.38 132 GLY A C 1
ATOM 972 O O . GLY A 1 132 ? -8.962 -0.933 21.892 1.00 85.38 132 GLY A O 1
ATOM 973 N N . CYS A 1 133 ? -7.181 0.403 21.539 1.00 90.88 133 CYS A N 1
ATOM 974 C CA . CYS A 1 133 ? -6.202 -0.639 21.237 1.00 90.88 133 CYS A CA 1
ATOM 975 C C . CYS A 1 133 ? -5.233 -0.889 22.398 1.00 90.88 133 CYS A C 1
ATOM 977 O O . CYS A 1 133 ? -4.915 0.034 23.149 1.00 90.88 133 CYS A O 1
ATOM 979 N N . ASP A 1 134 ? -4.703 -2.109 22.470 1.00 92.44 134 ASP A N 1
ATOM 980 C CA . ASP A 1 134 ? -3.654 -2.509 23.415 1.00 92.44 134 ASP A CA 1
ATOM 981 C C . ASP A 1 134 ? -2.259 -2.129 22.895 1.00 92.44 134 ASP A C 1
ATOM 983 O O . ASP A 1 134 ? -1.355 -1.815 23.671 1.00 92.44 134 ASP A O 1
ATOM 987 N N . LEU A 1 135 ? -2.094 -2.108 21.566 1.00 93.31 135 LEU A N 1
ATOM 988 C CA . LEU A 1 135 ? -0.870 -1.682 20.892 1.00 93.31 135 LEU A CA 1
ATOM 989 C C . LEU A 1 135 ? -1.190 -0.792 19.689 1.00 93.31 135 LEU A C 1
ATOM 991 O O . LEU A 1 135 ? -1.985 -1.151 18.820 1.00 93.31 135 LEU A O 1
ATOM 995 N N . PHE A 1 136 ? -0.513 0.353 19.621 1.00 94.06 136 PHE A N 1
ATOM 996 C CA . PHE A 1 136 ? -0.535 1.255 18.474 1.00 94.06 136 PHE A CA 1
ATOM 997 C C . PHE A 1 136 ? 0.846 1.296 17.816 1.00 94.06 136 PHE A C 1
ATOM 999 O O . PHE A 1 136 ? 1.852 1.534 18.486 1.00 94.06 136 PHE A O 1
ATOM 1006 N N . HIS A 1 137 ? 0.895 1.082 16.503 1.00 94.38 137 HIS A N 1
ATOM 1007 C CA . HIS A 1 137 ? 2.118 1.158 15.709 1.00 94.38 137 HIS A CA 1
ATOM 1008 C C . HIS A 1 137 ? 1.947 2.172 14.580 1.00 94.38 137 HIS A C 1
ATOM 1010 O O . HIS A 1 137 ? 1.124 1.971 13.689 1.00 94.38 137 HIS A O 1
ATOM 1016 N N . LEU A 1 138 ? 2.761 3.230 14.599 1.00 93.81 138 LEU A N 1
ATOM 1017 C CA . LEU A 1 138 ? 2.877 4.190 13.505 1.00 93.81 138 LEU A CA 1
ATOM 1018 C C . LEU A 1 138 ? 4.116 3.860 12.669 1.00 93.81 138 LEU A C 1
ATOM 1020 O O . LEU A 1 138 ? 5.247 4.002 13.138 1.00 93.81 138 LEU A O 1
ATOM 1024 N N . GLY A 1 139 ? 3.899 3.393 11.443 1.00 90.75 139 GLY A N 1
ATOM 1025 C CA . GLY A 1 139 ? 4.964 2.980 10.535 1.00 90.75 139 GLY A CA 1
ATOM 1026 C C . GLY A 1 139 ? 5.348 4.064 9.528 1.00 90.75 139 GLY A C 1
ATOM 1027 O O . GLY A 1 139 ? 4.483 4.739 8.980 1.00 90.75 139 GLY A O 1
ATOM 1028 N N . TYR A 1 140 ? 6.652 4.177 9.244 1.00 84.94 140 TYR A N 1
ATOM 1029 C CA . TYR A 1 140 ? 7.230 5.065 8.219 1.00 84.94 140 TYR A CA 1
ATOM 1030 C C . TYR A 1 140 ? 6.870 6.556 8.353 1.00 84.94 140 TYR A C 1
ATOM 1032 O O . TYR A 1 140 ? 6.609 7.213 7.351 1.00 84.94 140 TYR A O 1
ATOM 1040 N N . LEU A 1 141 ? 6.939 7.109 9.570 1.00 81.44 141 LEU A N 1
ATOM 1041 C CA . LEU A 1 141 ? 6.664 8.530 9.848 1.00 81.44 141 LEU A CA 1
ATOM 1042 C C . LEU A 1 141 ? 7.360 9.505 8.877 1.00 81.44 141 LEU A C 1
ATOM 1044 O O . LEU A 1 141 ? 6.730 10.429 8.390 1.00 81.44 141 LEU A O 1
ATOM 1048 N N . LEU A 1 142 ? 8.624 9.253 8.522 1.00 81.94 142 LEU A N 1
ATOM 1049 C CA . LEU A 1 142 ? 9.410 10.122 7.627 1.00 81.94 142 LEU A CA 1
ATOM 105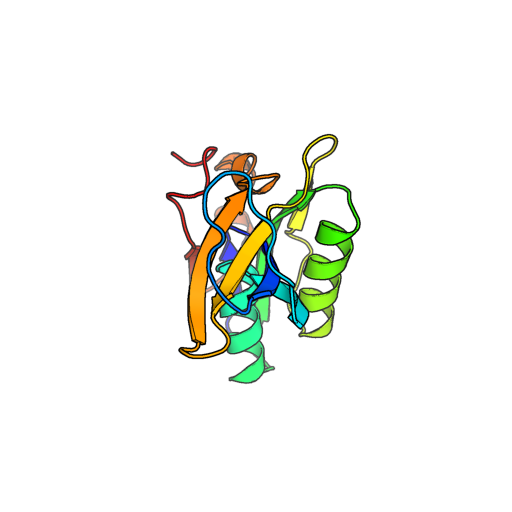0 C C . LEU A 1 142 ? 8.989 10.076 6.143 1.00 81.94 142 LEU A C 1
ATOM 1052 O O . LEU A 1 142 ? 9.607 10.735 5.315 1.00 81.94 142 LEU A O 1
ATOM 1056 N N . LEU A 1 143 ? 7.994 9.259 5.789 1.00 79.50 143 LEU A N 1
ATOM 1057 C CA . LEU A 1 143 ? 7.374 9.216 4.459 1.00 79.50 143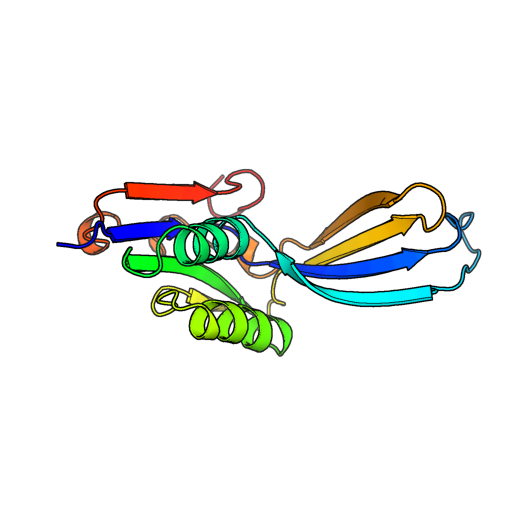 LEU A CA 1
ATOM 1058 C C . LEU A 1 143 ? 5.916 9.711 4.499 1.00 79.50 143 LEU A C 1
ATOM 1060 O O . LEU A 1 143 ? 5.169 9.514 3.542 1.00 79.50 143 LEU A O 1
ATOM 1064 N N . LEU A 1 144 ? 5.495 10.306 5.618 1.00 82.81 144 LEU A N 1
ATOM 1065 C CA . LEU A 1 144 ? 4.149 10.820 5.850 1.00 82.81 144 LEU A CA 1
ATOM 1066 C C . LEU A 1 144 ? 4.230 12.340 5.999 1.00 82.81 144 LEU A C 1
ATOM 1068 O O . LEU A 1 144 ? 4.275 12.854 7.109 1.00 82.81 144 LEU A O 1
ATOM 1072 N N . ASP A 1 145 ? 4.244 13.053 4.870 1.00 86.19 145 ASP A N 1
ATOM 1073 C CA . ASP A 1 145 ? 4.503 14.505 4.828 1.00 86.19 145 ASP A CA 1
ATOM 1074 C C . ASP A 1 145 ? 3.544 15.334 5.703 1.00 86.19 145 ASP A C 1
ATOM 1076 O O . ASP A 1 145 ? 3.902 16.404 6.181 1.00 86.19 145 ASP A O 1
ATOM 1080 N N . GLY A 1 146 ? 2.313 14.860 5.912 1.00 78.56 146 GLY A N 1
ATOM 1081 C CA . GLY A 1 146 ? 1.330 15.524 6.771 1.00 78.56 146 GLY A CA 1
ATOM 1082 C C . GLY A 1 146 ? 1.551 15.328 8.277 1.00 78.56 146 GLY A C 1
ATOM 1083 O O . GLY A 1 146 ? 0.814 15.920 9.062 1.00 78.56 146 GLY A O 1
ATOM 1084 N N . LEU A 1 147 ? 2.520 14.498 8.679 1.00 76.06 147 LEU A N 1
ATOM 1085 C CA . LEU A 1 147 ? 2.869 14.193 10.072 1.00 76.06 147 LEU A CA 1
ATOM 1086 C C . LEU A 1 147 ? 4.255 14.721 10.500 1.00 76.06 147 LEU A C 1
ATOM 1088 O O . LEU A 1 147 ? 4.631 14.487 11.652 1.00 76.06 147 LEU A O 1
ATOM 1092 N N . ASP A 1 148 ? 5.001 15.375 9.602 1.00 68.12 148 ASP A N 1
ATOM 1093 C CA . ASP A 1 148 ? 6.300 16.023 9.882 1.00 68.12 148 ASP A CA 1
ATOM 1094 C C . ASP A 1 148 ? 6.132 17.448 10.451 1.00 68.12 148 ASP A C 1
ATOM 1096 O O . ASP A 1 148 ? 5.196 18.167 10.021 1.00 68.12 148 ASP A O 1
#

Foldseek 3Di:
DAAEEEEEAAKEKEWEFEWQDDDDVPDDTDGPDTDIDIDFPLQVVQLVVCVVPVRHAYEYAAEAEPDPRRVVRLVVSVVSPYHDPNYYYDYPWHGKYWYWYAHPVPRDTDTDIDLTRLLVDAVVSDDPVPSPGPYYHYTDQVSRNRHD

Mean predicted aligned error: 3.67 Å

Sequence (148 aa):
MADKIVLAGNIIVDNVKTITAWPEKGMLVPIMALKRSPGGAVPNSGIDLKKLDPSVDVSAVGKVGADDAGDFVTAFMRERGLDVSGVQRVEGVPTSFTDVMTLAETGERTFFNMHGADSRLVPEDINPATLGCDLFHLGYLLLLDGLD

pLDDT: mean 94.38, std 6.87, range [54.94, 98.75]

Nearest PDB structures (foldseek):
  1rk2-assembly2_C  TM=8.870E-01  e=9.128E-11  Escherichia coli
  7agh-assembly1_B  TM=8.156E-01  e=3.558E-11  Escherichia coli K-12
  5zwy-assembly1_A  TM=8.977E-01  e=1.822E-10  Leishmania donovani BPK282A1
  7agk-assembly2_B  TM=8.140E-01  e=5.881E-11  Escherichia coli K-12
  7agh-assembly2_A  TM=7.856E-01  e=1.102E-10  Escherichia coli K-12

Radius of gyration: 16.62 Å; Cα contacts (8 Å, |Δi|>4): 354; chains: 1; bounding box: 34×32×48 Å

Solvent-accessible surface area (backbone atoms only — not comparable to full-atom values): 7895 Å² total; per-residue (Å²): 132,64,63,31,36,36,28,29,35,34,46,23,37,30,44,37,31,31,22,78,60,85,56,60,95,95,56,84,67,64,70,80,43,80,44,82,41,72,26,42,45,26,48,52,53,49,47,50,47,31,70,76,39,71,72,49,43,37,36,35,33,35,24,20,8,77,42,72,63,24,52,49,42,54,48,57,39,42,78,55,64,35,43,53,87,53,49,43,75,32,78,100,37,54,35,12,31,27,46,30,45,24,33,66,90,76,64,50,76,48,79,50,75,44,52,44,17,21,36,68,40,36,63,85,81,56,55,76,91,73,63,82,52,81,40,80,45,79,30,66,62,95,62,20,64,42,66,110

Secondary structure (DSSP, 8-state):
-PPEEEEEE--EEEEEEEESSPPPTT----EEEEEEEEESHHHHHHHHHHHH-TTSEEEEEEEEESSHHHHHHHHHHHHTT-EEEEEEEETTSPPPEEEEEEETTT--EEEEEE-GGGGG--GGG--HHHH--SEEEEE-GGG-GGG-